Protein AF-A0A6J7ICW2-F1 (afdb_monomer)

Nearest PDB structures (foldseek):
  8wv3-assembly1_G  TM=7.053E-01  e=2.664E-01  Bacillus methanolicus
  8wv3-assembly1_D  TM=7.061E-01  e=3.368E-01  Bacillus methanolicus
  5nwh-assembly1_A  TM=6.522E-01  e=2.825E-01  Homo sapiens
  2dsb-assembly2_C  TM=6.131E-01  e=2.107E-01  Homo sapiens
  2n6f-assembly1_A  TM=5.172E-01  e=6.806E-01  Homo sapiens

Secondary structure (DSSP, 8-state):
------HHHHHHHHHTSPTT-EEEEEEEEE-STTEEEEEEEEE-TT--EEEEEEEEEPPP-------------

Foldseek 3Di:
DDPPDDPVRVVVVVVVDDPQKDFPDWDWDDPPDFKIKIWTWIAGPVGDIDIDIDIDGHDDDDDPPPDPPPDDD

Structure (mmCIF, N/CA/C/O backbone):
data_AF-A0A6J7ICW2-F1
#
_entry.id   AF-A0A6J7ICW2-F1
#
loop_
_atom_site.group_PDB
_atom_site.id
_atom_site.type_symbol
_atom_site.label_atom_id
_atom_site.label_alt_id
_atom_site.label_comp_id
_atom_site.label_asym_id
_atom_site.label_entity_id
_atom_site.label_seq_id
_atom_site.pdbx_PDB_ins_code
_atom_site.Cartn_x
_atom_site.Cartn_y
_atom_site.Cartn_z
_atom_site.occupancy
_atom_site.B_iso_or_equiv
_atom_site.auth_seq_id
_atom_site.auth_comp_id
_atom_site.auth_asym_id
_atom_site.auth_atom_id
_atom_site.pdbx_PDB_model_num
ATOM 1 N N . MET A 1 1 ? 7.212 -7.858 7.634 1.00 43.19 1 MET A N 1
ATOM 2 C CA . MET A 1 1 ? 6.644 -7.429 6.339 1.00 43.19 1 MET A CA 1
ATOM 3 C C . MET A 1 1 ? 7.068 -5.988 6.124 1.00 43.19 1 MET A C 1
ATOM 5 O O . MET A 1 1 ? 6.528 -5.123 6.793 1.00 43.19 1 MET A O 1
ATOM 9 N N . SER A 1 2 ? 8.108 -5.749 5.321 1.00 41.66 2 SER A N 1
ATOM 10 C CA . SER A 1 2 ? 8.608 -4.394 5.053 1.00 41.66 2 SER A CA 1
ATOM 11 C C . SER A 1 2 ? 7.935 -3.880 3.791 1.00 41.66 2 SER A C 1
ATOM 13 O O . SER A 1 2 ? 8.187 -4.393 2.702 1.00 41.66 2 SER A O 1
ATOM 15 N N . THR A 1 3 ? 7.037 -2.918 3.940 1.00 54.06 3 THR A N 1
ATOM 16 C CA . THR A 1 3 ? 6.441 -2.182 2.829 1.00 54.06 3 THR A CA 1
ATOM 17 C C . THR A 1 3 ? 7.515 -1.248 2.276 1.00 54.06 3 THR A C 1
ATOM 19 O O . THR A 1 3 ? 7.642 -0.117 2.732 1.00 54.06 3 THR A O 1
ATOM 22 N N . ASP A 1 4 ? 8.347 -1.723 1.348 1.00 60.50 4 ASP A N 1
ATOM 23 C CA . ASP A 1 4 ? 9.353 -0.881 0.682 1.00 60.50 4 ASP A CA 1
ATOM 24 C C . ASP A 1 4 ? 8.663 0.016 -0.364 1.00 60.50 4 ASP A C 1
ATOM 26 O O . ASP A 1 4 ? 8.739 -0.175 -1.577 1.00 60.50 4 ASP A O 1
ATOM 30 N N . LEU A 1 5 ? 7.854 0.951 0.133 1.00 66.06 5 LEU A N 1
ATOM 31 C CA . LEU A 1 5 ? 7.328 2.076 -0.624 1.00 66.06 5 LEU A CA 1
ATOM 32 C C . LEU A 1 5 ? 8.219 3.270 -0.292 1.00 66.06 5 LEU A C 1
ATOM 34 O O . LEU A 1 5 ? 8.370 3.628 0.876 1.00 66.06 5 LEU A O 1
ATOM 38 N N . ALA A 1 6 ? 8.799 3.904 -1.312 1.00 72.44 6 ALA A N 1
ATOM 39 C CA . ALA A 1 6 ? 9.535 5.150 -1.128 1.00 72.44 6 ALA A CA 1
ATOM 40 C C . ALA A 1 6 ? 8.665 6.166 -0.362 1.00 72.44 6 ALA A C 1
ATOM 42 O O . ALA A 1 6 ? 7.464 6.258 -0.617 1.00 72.44 6 ALA A O 1
ATOM 43 N N . SER A 1 7 ? 9.264 6.944 0.546 1.00 73.25 7 SER A N 1
ATOM 44 C CA . SER A 1 7 ? 8.536 7.824 1.482 1.00 73.25 7 SER A CA 1
ATOM 45 C C . SER A 1 7 ? 7.473 8.705 0.798 1.00 73.25 7 SER A C 1
ATOM 47 O O . SER A 1 7 ? 6.325 8.745 1.229 1.00 73.25 7 SER A O 1
ATOM 49 N N . SER A 1 8 ? 7.789 9.298 -0.359 1.00 83.38 8 SER A N 1
ATOM 50 C CA . SER A 1 8 ? 6.840 10.113 -1.138 1.00 83.38 8 SER A CA 1
ATOM 51 C C . SER A 1 8 ? 5.647 9.322 -1.686 1.00 83.38 8 SER A C 1
ATOM 53 O O . SER A 1 8 ? 4.544 9.847 -1.799 1.00 83.38 8 SER A O 1
ATOM 55 N N . THR A 1 9 ? 5.864 8.052 -2.026 1.00 82.19 9 THR A N 1
ATOM 56 C CA . THR A 1 9 ? 4.806 7.151 -2.496 1.00 82.19 9 THR A CA 1
ATOM 57 C C . THR A 1 9 ? 3.885 6.764 -1.345 1.00 82.19 9 THR A C 1
ATOM 59 O O . THR A 1 9 ? 2.673 6.731 -1.524 1.00 82.19 9 THR A O 1
ATOM 62 N N . ALA A 1 10 ? 4.441 6.521 -0.156 1.00 83.25 10 ALA A N 1
ATOM 63 C CA . ALA A 1 10 ? 3.655 6.227 1.036 1.00 83.25 10 ALA A CA 1
ATOM 64 C C . ALA A 1 10 ? 2.769 7.416 1.441 1.00 83.25 10 ALA A C 1
ATOM 66 O O . ALA A 1 10 ? 1.582 7.218 1.679 1.00 83.25 10 ALA A O 1
ATOM 67 N N . THR A 1 11 ? 3.301 8.645 1.437 1.00 88.06 11 THR A N 1
ATOM 68 C CA . THR A 1 11 ? 2.492 9.852 1.684 1.00 88.06 11 THR A CA 1
ATOM 69 C C . THR A 1 11 ? 1.358 9.976 0.675 1.00 88.06 11 THR A C 1
ATOM 71 O O . THR A 1 11 ? 0.219 10.162 1.076 1.00 88.06 11 THR A O 1
ATOM 74 N N . TRP A 1 12 ? 1.639 9.801 -0.620 1.00 88.44 12 TRP A N 1
ATOM 75 C CA . TRP A 1 12 ? 0.592 9.836 -1.641 1.00 88.44 12 TRP A CA 1
ATOM 76 C C . TRP A 1 12 ? -0.488 8.784 -1.382 1.00 88.44 12 TRP A C 1
ATOM 78 O O . TRP A 1 12 ? -1.661 9.115 -1.426 1.00 88.44 12 TRP A O 1
ATOM 88 N N . VAL A 1 13 ? -0.114 7.539 -1.061 1.00 88.56 13 VAL A N 1
ATOM 89 C CA . VAL A 1 13 ? -1.082 6.472 -0.752 1.00 88.56 13 VAL A CA 1
ATOM 90 C C . VAL A 1 13 ? -1.988 6.868 0.408 1.00 88.56 13 VAL A C 1
ATOM 92 O O . VAL A 1 13 ? -3.192 6.680 0.291 1.00 88.56 13 VAL A O 1
ATOM 95 N N . LEU A 1 14 ? -1.432 7.428 1.486 1.00 87.44 14 LEU A N 1
ATOM 96 C CA . LEU A 1 14 ? -2.203 7.843 2.661 1.00 87.44 14 LEU A CA 1
ATOM 97 C C . LEU A 1 14 ? -3.252 8.916 2.336 1.00 87.44 14 LEU A C 1
ATOM 99 O O . LEU A 1 14 ? -4.340 8.861 2.893 1.00 87.44 14 LEU A O 1
ATOM 103 N N . GLU A 1 15 ? -2.971 9.829 1.405 1.00 88.19 15 GLU A N 1
ATOM 104 C CA . GLU A 1 15 ? -3.937 10.846 0.950 1.00 88.19 15 GLU A CA 1
ATOM 105 C C . GLU A 1 15 ? -5.123 10.252 0.165 1.00 88.19 15 GLU A C 1
ATOM 107 O O . GLU A 1 15 ? -6.156 10.901 0.0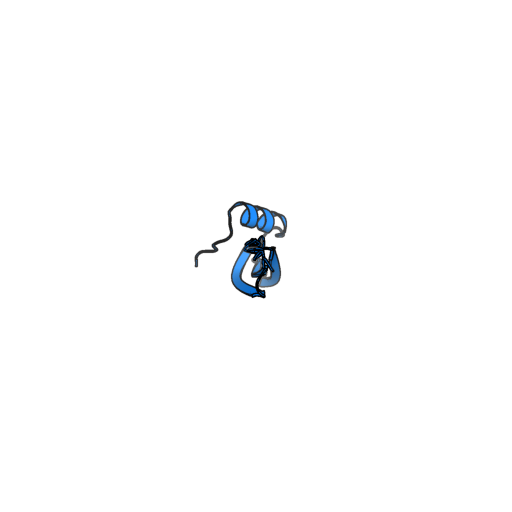27 1.00 88.19 15 GLU A O 1
ATOM 112 N N . HIS A 1 16 ? -4.990 9.030 -0.366 1.00 86.62 16 HIS A N 1
ATOM 113 C CA . HIS A 1 16 ? -6.060 8.326 -1.096 1.00 86.62 16 HIS A CA 1
ATOM 114 C C . HIS A 1 16 ? -6.821 7.309 -0.239 1.00 86.62 16 HIS A C 1
ATOM 116 O O . HIS A 1 16 ? -7.729 6.638 -0.745 1.00 86.62 16 HIS A O 1
ATOM 122 N N . LEU A 1 17 ? -6.436 7.153 1.030 1.00 89.62 17 LEU A N 1
ATOM 123 C CA . LEU A 1 17 ? -7.145 6.307 1.982 1.00 89.62 17 LEU A CA 1
ATOM 124 C C . LEU A 1 17 ? -8.276 7.089 2.646 1.00 89.62 17 LEU A C 1
ATOM 126 O O . LEU A 1 17 ? -8.112 8.241 3.043 1.00 89.62 17 LEU A O 1
ATOM 130 N N . GLU A 1 18 ? -9.414 6.427 2.810 1.00 86.88 18 GLU A N 1
ATOM 131 C CA . GLU A 1 18 ? -10.505 6.942 3.626 1.00 86.88 18 GLU A CA 1
ATOM 132 C C . GLU A 1 18 ? -10.161 6.803 5.124 1.00 86.88 18 GLU A C 1
ATOM 134 O O . GLU A 1 18 ? -9.344 5.962 5.518 1.00 86.88 18 GLU A O 1
ATOM 139 N N . PRO A 1 19 ? -10.784 7.598 6.009 1.00 86.31 19 PRO A N 1
ATOM 140 C CA . PRO A 1 19 ? -10.575 7.475 7.447 1.00 86.31 19 PRO A CA 1
ATOM 141 C C . PRO A 1 19 ? -10.855 6.052 7.953 1.00 86.31 19 PRO A C 1
ATOM 143 O O . PRO A 1 19 ? -11.936 5.509 7.744 1.00 86.31 19 PRO A O 1
ATOM 146 N N . GLY A 1 20 ? -9.887 5.462 8.659 1.00 87.00 20 GLY A N 1
ATOM 147 C CA . GLY A 1 20 ? -9.990 4.097 9.194 1.00 87.00 20 GLY A CA 1
ATOM 148 C C . GLY A 1 20 ? -9.496 3.006 8.241 1.00 87.00 20 GLY A C 1
ATOM 149 O O . GLY A 1 20 ? -9.318 1.864 8.665 1.00 87.00 20 GLY A O 1
ATOM 150 N N . GLU A 1 21 ? -9.196 3.346 6.989 1.00 88.94 21 GLU A N 1
ATOM 151 C CA . GLU A 1 21 ? -8.542 2.434 6.064 1.00 88.94 21 GLU A CA 1
ATOM 152 C C . GLU A 1 21 ? -7.040 2.313 6.351 1.00 88.94 21 GLU A C 1
ATOM 154 O O . GLU A 1 21 ? -6.335 3.288 6.617 1.00 88.94 21 GLU A O 1
ATOM 159 N N . ARG A 1 22 ? -6.520 1.087 6.248 1.00 89.44 22 ARG A N 1
ATOM 160 C CA . ARG A 1 22 ? -5.088 0.790 6.342 1.00 89.44 22 ARG A CA 1
ATOM 161 C C . ARG A 1 22 ? -4.658 -0.209 5.281 1.00 89.44 22 ARG A C 1
ATOM 163 O O . ARG A 1 22 ? -5.387 -1.140 4.940 1.00 89.44 22 ARG A O 1
ATOM 170 N N . VAL A 1 23 ? -3.433 -0.053 4.789 1.00 88.75 23 VAL A N 1
ATOM 171 C CA . VAL A 1 23 ? -2.818 -1.035 3.889 1.00 88.75 23 VAL A CA 1
ATOM 172 C C . VAL A 1 23 ? -2.470 -2.290 4.691 1.00 88.75 23 VAL A C 1
ATOM 174 O O . VAL A 1 23 ? -1.675 -2.235 5.626 1.00 88.75 23 VAL A O 1
ATOM 177 N N . THR A 1 24 ? -3.062 -3.424 4.327 1.00 90.25 24 THR A N 1
ATOM 178 C CA . THR A 1 24 ? -2.871 -4.720 4.998 1.00 90.25 24 THR A CA 1
ATOM 179 C C . THR A 1 24 ? -1.983 -5.675 4.212 1.00 90.25 24 THR A C 1
ATOM 181 O O . THR A 1 24 ? -1.351 -6.546 4.808 1.00 90.25 24 THR A O 1
ATOM 184 N N . ALA A 1 25 ? -1.886 -5.503 2.893 1.00 87.94 25 ALA A N 1
ATOM 185 C CA . ALA A 1 25 ? -0.975 -6.274 2.056 1.00 87.94 25 ALA A CA 1
ATOM 18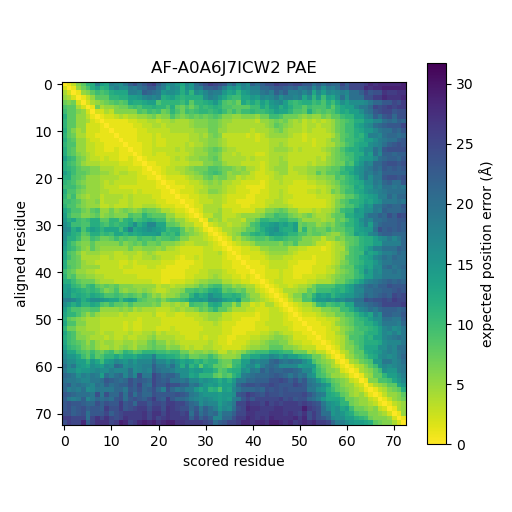6 C C . ALA A 1 25 ? -0.464 -5.447 0.877 1.00 87.94 25 ALA A C 1
ATOM 188 O O . ALA A 1 25 ? -1.161 -4.563 0.376 1.00 87.94 25 ALA A O 1
ATOM 189 N N . VAL A 1 26 ? 0.749 -5.769 0.430 1.00 89.94 26 VAL A N 1
ATOM 190 C CA . VAL A 1 26 ? 1.377 -5.174 -0.750 1.00 89.94 26 VAL A CA 1
ATOM 191 C C . VAL A 1 26 ? 1.996 -6.274 -1.593 1.00 89.94 26 VAL A C 1
ATOM 193 O O . VAL A 1 26 ? 2.899 -6.969 -1.132 1.00 89.94 26 VAL A O 1
ATOM 196 N N . ASP A 1 27 ? 1.535 -6.387 -2.833 1.00 90.25 27 ASP A N 1
ATOM 197 C CA . ASP A 1 27 ? 2.056 -7.321 -3.821 1.00 90.25 27 ASP A CA 1
ATOM 198 C C . ASP A 1 27 ? 2.762 -6.548 -4.933 1.00 90.25 27 ASP A C 1
ATOM 200 O O . ASP A 1 27 ? 2.157 -5.736 -5.640 1.00 90.25 27 ASP A O 1
ATOM 204 N N . SER A 1 28 ? 4.055 -6.811 -5.104 1.00 86.81 28 SER A N 1
ATOM 205 C CA . SER A 1 28 ? 4.845 -6.246 -6.196 1.00 86.81 28 SER A CA 1
ATOM 206 C C . SER A 1 28 ? 4.710 -7.107 -7.447 1.00 86.81 28 SER A C 1
ATOM 208 O O . SER A 1 28 ? 4.943 -8.314 -7.426 1.00 86.81 28 SER A O 1
ATOM 210 N N . MET A 1 29 ? 4.355 -6.467 -8.553 1.00 86.56 29 MET A N 1
ATOM 211 C CA . MET A 1 29 ? 4.151 -7.063 -9.863 1.00 86.56 29 MET A CA 1
ATOM 212 C C . MET A 1 29 ? 4.953 -6.288 -10.909 1.00 86.56 29 MET A C 1
ATOM 214 O O . MET A 1 29 ? 5.045 -5.063 -10.883 1.00 86.56 29 MET A O 1
ATOM 218 N N . THR A 1 30 ? 5.509 -6.983 -11.890 1.00 80.38 30 THR A N 1
ATOM 219 C CA . THR A 1 30 ? 6.193 -6.327 -13.007 1.00 80.38 30 THR A CA 1
ATOM 220 C C . THR A 1 30 ? 5.196 -6.098 -14.140 1.00 80.38 30 THR A C 1
ATOM 222 O O . THR A 1 30 ? 4.683 -7.046 -14.731 1.00 80.38 30 THR A O 1
ATOM 225 N N . GLY A 1 31 ? 4.910 -4.835 -14.460 1.00 77.69 31 GLY A N 1
ATOM 226 C CA . GLY A 1 31 ? 4.023 -4.423 -15.552 1.00 77.69 31 GLY A CA 1
ATOM 227 C C . GLY A 1 31 ? 4.741 -4.370 -16.902 1.00 77.69 31 GLY A C 1
ATOM 228 O O . GLY A 1 31 ? 4.581 -3.403 -17.646 1.00 77.69 31 GLY A O 1
ATOM 229 N N . GLY A 1 32 ? 5.573 -5.373 -17.193 1.00 80.19 32 GLY A N 1
ATOM 230 C CA . GLY A 1 32 ? 6.514 -5.366 -18.315 1.00 80.19 32 GLY A CA 1
ATOM 231 C C . GLY A 1 32 ? 7.845 -4.677 -17.986 1.00 80.19 32 GLY A C 1
ATOM 232 O O . GLY A 1 32 ? 8.184 -4.469 -16.830 1.00 80.19 32 GLY A O 1
ATOM 233 N N . ILE A 1 33 ? 8.628 -4.333 -19.011 1.00 74.81 33 ILE A N 1
ATOM 234 C CA . ILE A 1 33 ? 10.034 -3.905 -18.844 1.00 74.81 33 ILE A CA 1
ATOM 235 C C . ILE A 1 33 ? 10.160 -2.527 -18.166 1.00 74.81 33 ILE A C 1
ATOM 237 O O . ILE A 1 33 ? 11.146 -2.254 -17.490 1.00 74.81 33 ILE A O 1
ATOM 241 N N . THR A 1 34 ? 9.172 -1.649 -18.346 1.00 77.69 34 THR A N 1
ATOM 242 C CA . THR A 1 34 ? 9.269 -0.221 -17.986 1.00 77.69 34 THR A CA 1
ATOM 243 C C . THR A 1 34 ? 8.312 0.212 -16.881 1.00 77.69 34 THR A C 1
ATOM 245 O O . THR A 1 34 ? 8.232 1.400 -16.563 1.00 77.69 34 THR A O 1
ATOM 248 N N . ALA A 1 35 ? 7.552 -0.718 -16.304 1.00 82.88 35 ALA A N 1
ATOM 249 C CA . ALA A 1 35 ? 6.595 -0.392 -15.260 1.00 82.88 35 ALA A CA 1
ATOM 250 C C . ALA A 1 35 ? 6.714 -1.354 -14.084 1.00 82.88 35 ALA A C 1
ATOM 252 O O . ALA A 1 35 ? 6.587 -2.570 -14.225 1.00 82.88 35 ALA A O 1
ATOM 253 N N . GLU A 1 36 ? 6.875 -0.775 -12.904 1.00 84.88 36 GLU A N 1
ATOM 254 C CA . GLU A 1 36 ? 6.619 -1.463 -11.650 1.00 84.88 36 GLU A CA 1
ATOM 255 C C . GLU A 1 36 ? 5.157 -1.237 -11.274 1.00 84.88 36 GLU A C 1
ATOM 257 O O . GLU A 1 36 ? 4.665 -0.106 -11.263 1.00 84.88 36 GLU A O 1
ATOM 262 N N . VAL A 1 37 ? 4.448 -2.320 -10.985 1.00 87.50 37 VAL A N 1
ATOM 263 C CA . VAL A 1 37 ? 3.060 -2.296 -10.533 1.00 87.50 37 VAL A CA 1
ATOM 264 C C . VAL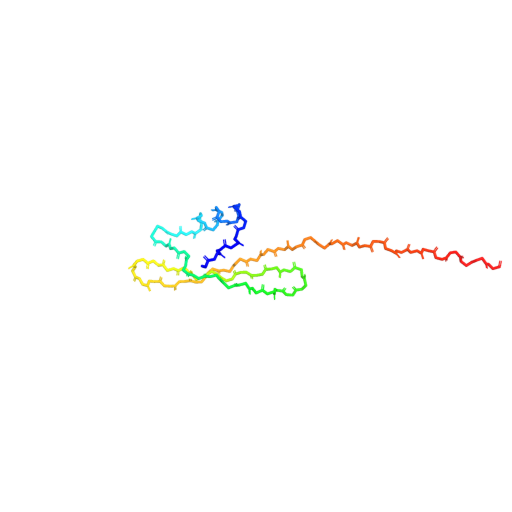 A 1 37 ? 3.031 -2.819 -9.104 1.00 87.50 37 VAL A C 1
ATOM 266 O O . VAL A 1 37 ? 3.657 -3.822 -8.789 1.00 87.50 37 VAL A O 1
ATOM 269 N N . ARG A 1 38 ? 2.316 -2.148 -8.209 1.00 90.06 38 ARG A N 1
ATOM 270 C CA . ARG A 1 38 ? 2.124 -2.602 -6.831 1.00 90.06 38 ARG A CA 1
ATOM 271 C C . ARG A 1 38 ? 0.635 -2.665 -6.547 1.00 90.06 38 ARG A C 1
ATOM 273 O O . ARG A 1 38 ? -0.061 -1.663 -6.683 1.00 90.06 38 ARG A O 1
ATOM 280 N N . ARG A 1 39 ? 0.140 -3.835 -6.166 1.00 91.00 39 ARG A N 1
ATOM 281 C CA . ARG A 1 39 ? -1.226 -4.014 -5.681 1.00 91.00 39 ARG A CA 1
ATOM 282 C C . ARG A 1 39 ? -1.218 -3.815 -4.170 1.00 91.00 39 ARG A C 1
ATOM 284 O O . ARG A 1 39 ? -0.469 -4.482 -3.470 1.00 91.00 39 ARG A O 1
ATOM 291 N N . LEU A 1 40 ? -2.040 -2.902 -3.677 1.00 91.19 40 LEU A N 1
ATOM 292 C CA . LEU A 1 40 ? -2.246 -2.662 -2.256 1.00 91.19 40 LEU A CA 1
ATOM 293 C C . LEU A 1 40 ? -3.618 -3.211 -1.882 1.00 91.19 40 LEU A C 1
ATOM 295 O O . LEU A 1 40 ? -4.623 -2.840 -2.489 1.00 91.19 40 LEU A O 1
ATOM 299 N N . THR A 1 41 ? -3.66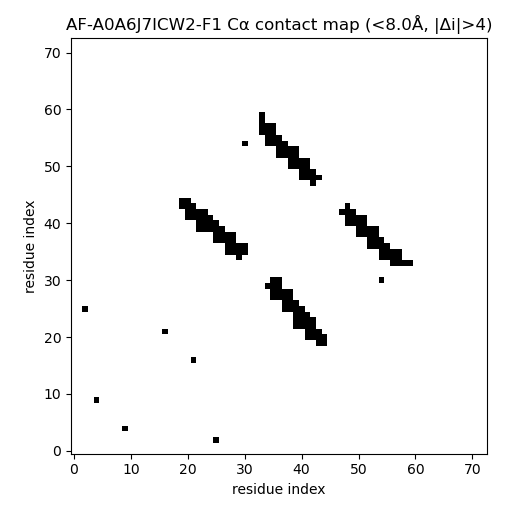2 -4.083 -0.886 1.00 91.69 41 THR A N 1
ATOM 300 C CA . THR A 1 41 ? -4.919 -4.455 -0.240 1.00 91.69 41 THR A CA 1
ATOM 301 C C . THR A 1 41 ? -5.130 -3.506 0.920 1.00 91.69 41 THR A C 1
ATOM 303 O O . THR A 1 41 ? -4.269 -3.377 1.791 1.00 91.69 41 THR A O 1
ATOM 306 N N . VAL A 1 42 ? -6.261 -2.817 0.896 1.00 91.31 42 VAL A N 1
ATOM 307 C CA . VAL A 1 42 ? -6.686 -1.875 1.919 1.00 91.31 42 VAL A CA 1
ATOM 308 C C . VAL A 1 42 ? -7.856 -2.502 2.649 1.00 91.31 42 VAL A C 1
ATOM 310 O O . VAL A 1 42 ? -8.775 -3.016 2.009 1.00 91.31 42 VAL A O 1
ATOM 313 N N . ALA A 1 43 ? -7.801 -2.482 3.973 1.00 89.88 43 ALA A N 1
ATOM 314 C CA . ALA A 1 43 ? -8.918 -2.886 4.803 1.00 89.88 43 ALA A CA 1
ATOM 315 C C . ALA A 1 43 ? -9.200 -1.826 5.861 1.00 89.88 43 ALA A C 1
ATOM 317 O O . ALA A 1 43 ? -8.265 -1.208 6.377 1.00 89.88 43 ALA A O 1
ATOM 318 N N . ASP A 1 44 ? -10.470 -1.648 6.191 1.00 87.69 44 ASP A N 1
ATOM 319 C CA . ASP A 1 44 ? -10.891 -0.878 7.355 1.00 87.69 44 ASP A 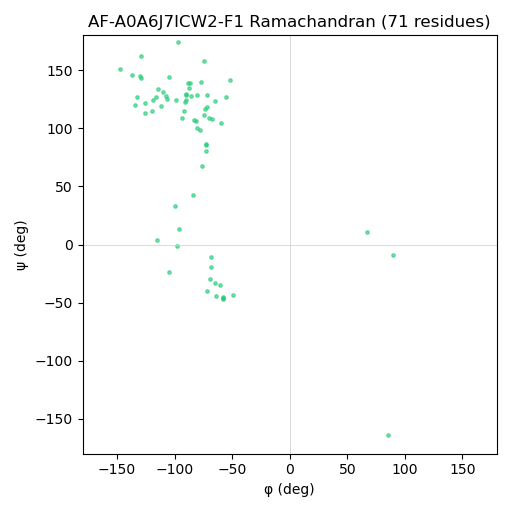CA 1
ATOM 320 C C . ASP A 1 44 ? -11.181 -1.793 8.560 1.00 87.69 44 ASP A C 1
ATOM 322 O O . ASP A 1 44 ? -11.153 -3.027 8.483 1.00 87.69 44 ASP A O 1
ATOM 326 N N . ASP A 1 45 ? -11.453 -1.181 9.712 1.00 84.25 45 ASP A N 1
ATOM 327 C CA . ASP A 1 45 ? -11.875 -1.895 10.923 1.00 84.25 45 ASP A CA 1
ATOM 328 C C . ASP A 1 45 ? -13.282 -2.511 10.813 1.00 84.25 45 ASP A C 1
ATOM 330 O O . ASP A 1 45 ? -13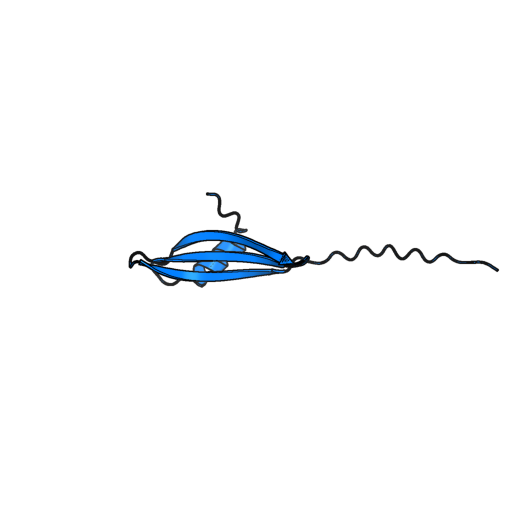.674 -3.322 11.653 1.00 84.25 45 ASP A O 1
ATOM 334 N N . GLN A 1 46 ? -14.032 -2.163 9.766 1.00 82.31 46 GLN A N 1
ATOM 335 C CA . GLN A 1 46 ? -15.383 -2.638 9.474 1.00 82.31 46 GLN A CA 1
ATOM 336 C C . GLN A 1 46 ? -15.393 -3.815 8.484 1.00 82.31 46 GLN A C 1
ATOM 338 O O . GLN A 1 46 ? -16.458 -4.216 8.013 1.00 82.31 46 GLN A O 1
ATOM 343 N N . HIS A 1 47 ? -14.229 -4.428 8.229 1.00 73.56 47 HIS A N 1
ATOM 344 C CA . HIS A 1 47 ? -14.056 -5.567 7.323 1.00 73.56 47 HIS A CA 1
ATOM 345 C C . HIS A 1 47 ? -14.305 -5.255 5.836 1.00 73.56 47 HIS A C 1
ATOM 347 O O . HIS A 1 47 ? -14.350 -6.184 5.022 1.00 73.56 47 HIS A O 1
ATOM 353 N N . ALA A 1 48 ?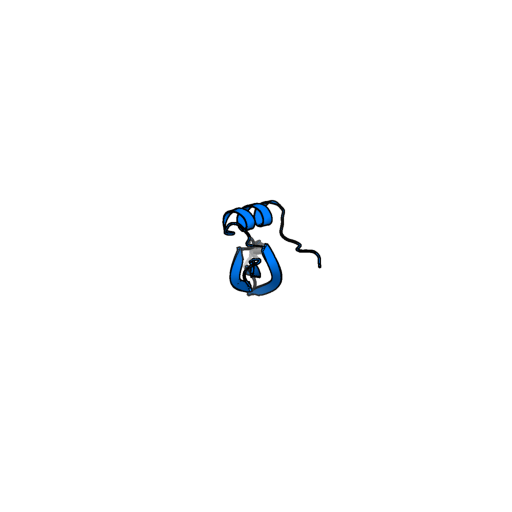 -14.427 -3.985 5.444 1.00 78.81 48 ALA A N 1
ATOM 354 C CA . ALA A 1 48 ? -14.434 -3.624 4.037 1.00 78.81 48 ALA A CA 1
ATOM 355 C C . ALA A 1 48 ? -13.019 -3.796 3.482 1.00 78.81 48 ALA A C 1
ATOM 357 O O . ALA A 1 48 ? -12.046 -3.299 4.046 1.00 78.81 48 ALA A O 1
ATOM 358 N N . VAL A 1 49 ? -12.905 -4.527 2.373 1.00 89.75 49 VAL A N 1
ATOM 359 C CA . VAL A 1 49 ? -11.633 -4.754 1.685 1.00 89.75 49 VAL A CA 1
ATOM 360 C C . VAL A 1 49 ? -11.732 -4.189 0.282 1.00 89.75 49 VAL A C 1
ATOM 362 O O . VAL A 1 49 ? -12.600 -4.588 -0.497 1.00 89.75 49 VAL A O 1
ATOM 365 N N . ARG A 1 50 ? -10.806 -3.296 -0.067 1.00 90.62 50 ARG A N 1
ATOM 366 C CA . ARG A 1 50 ? -10.639 -2.812 -1.438 1.00 90.62 50 ARG A CA 1
ATOM 367 C C . ARG A 1 50 ? -9.193 -2.913 -1.890 1.00 90.62 50 ARG A C 1
ATOM 369 O O . ARG A 1 50 ? -8.267 -3.079 -1.101 1.00 90.62 50 ARG A O 1
ATOM 376 N N . VAL A 1 51 ? -9.008 -2.854 -3.200 1.00 91.00 51 VAL A 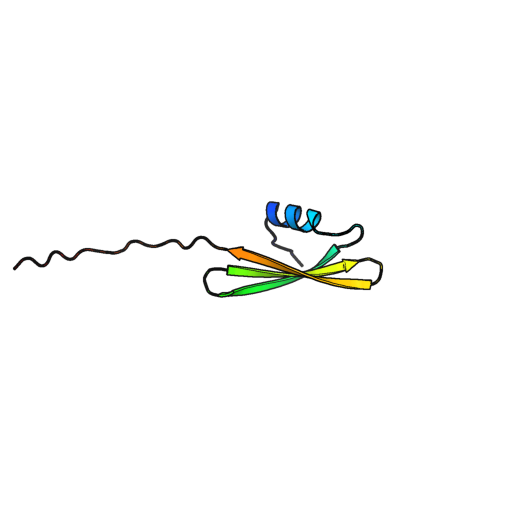N 1
ATOM 377 C CA . VAL A 1 51 ? -7.700 -3.004 -3.832 1.00 91.00 51 VAL A CA 1
ATOM 378 C C . VAL A 1 51 ? -7.344 -1.706 -4.537 1.00 91.00 51 VAL A C 1
ATOM 380 O O . VAL A 1 51 ? -8.103 -1.238 -5.382 1.00 91.00 51 VAL A O 1
ATOM 383 N N . LEU A 1 52 ? -6.169 -1.164 -4.232 1.00 90.12 52 LEU A N 1
ATOM 384 C CA . LEU A 1 52 ? -5.558 -0.066 -4.975 1.00 90.12 52 LEU A CA 1
ATOM 385 C C . LEU A 1 52 ? -4.413 -0.609 -5.830 1.00 90.12 52 LEU A C 1
ATOM 387 O O . LEU A 1 52 ? -3.696 -1.521 -5.423 1.00 90.12 52 LEU A O 1
ATOM 391 N N . VAL A 1 53 ? -4.222 -0.049 -7.022 1.00 89.62 53 VAL A N 1
ATOM 392 C CA . VAL A 1 53 ? -3.113 -0.419 -7.909 1.00 89.62 53 VAL A CA 1
ATOM 393 C C . VAL A 1 53 ? -2.250 0.809 -8.151 1.00 89.62 53 VAL A C 1
ATOM 395 O O . VAL A 1 53 ? -2.685 1.767 -8.785 1.00 89.62 53 VAL A O 1
ATOM 398 N N . LEU A 1 54 ? -1.011 0.762 -7.672 1.00 88.88 54 LEU A N 1
ATOM 399 C CA . LEU A 1 54 ? 0.023 1.719 -8.029 1.00 88.88 54 LEU A CA 1
ATOM 400 C C . LEU A 1 54 ? 0.741 1.262 -9.289 1.00 88.88 54 LEU A C 1
ATOM 402 O O . LEU A 1 54 ? 1.165 0.114 -9.389 1.00 88.88 54 LEU A O 1
ATOM 406 N N . LYS A 1 55 ? 0.950 2.189 -10.220 1.00 88.12 55 LYS A N 1
ATOM 407 C CA . LYS A 1 55 ? 1.791 1.977 -11.395 1.00 88.12 55 LYS A CA 1
ATOM 408 C C . LYS A 1 55 ? 2.840 3.077 -11.459 1.00 88.12 55 LYS A C 1
ATOM 410 O O . LYS A 1 55 ? 2.503 4.236 -11.684 1.00 88.12 55 LYS A O 1
ATOM 415 N N . SER A 1 56 ? 4.099 2.703 -11.274 1.00 83.25 56 SER A N 1
ATOM 416 C CA . SER A 1 56 ? 5.252 3.594 -11.395 1.00 83.25 56 SER A CA 1
ATOM 417 C C . SER A 1 56 ? 6.032 3.266 -12.663 1.00 83.25 56 SER A C 1
ATOM 419 O O . SER A 1 56 ? 6.395 2.115 -12.905 1.00 83.25 56 SER A O 1
ATOM 421 N N . TYR A 1 57 ? 6.288 4.287 -13.475 1.00 84.25 57 TYR A N 1
ATOM 422 C CA . TYR A 1 57 ? 7.068 4.160 -14.702 1.00 84.25 57 TYR A CA 1
ATOM 423 C C . TYR A 1 57 ? 8.544 4.403 -14.404 1.00 84.25 57 TYR A C 1
ATOM 425 O O . TYR A 1 57 ? 8.894 5.405 -13.780 1.00 84.25 57 TYR A O 1
ATOM 433 N N . THR A 1 58 ? 9.407 3.497 -14.855 1.00 79.19 58 THR A N 1
ATOM 434 C CA . THR A 1 58 ? 10.856 3.666 -14.748 1.00 79.19 58 THR A CA 1
ATOM 435 C C . THR A 1 58 ? 11.369 4.412 -15.975 1.00 79.19 58 THR A C 1
ATOM 437 O O . THR A 1 58 ? 10.916 4.195 -17.103 1.00 79.19 58 THR A O 1
ATOM 440 N N . ALA A 1 59 ? 12.302 5.341 -15.766 1.00 72.81 59 ALA A N 1
ATOM 441 C CA . ALA A 1 59 ? 12.933 6.035 -16.877 1.00 72.81 59 ALA A CA 1
ATOM 442 C C . ALA A 1 59 ? 13.749 5.030 -17.704 1.00 72.81 59 ALA A C 1
ATOM 444 O O . ALA A 1 59 ? 14.645 4.365 -17.182 1.00 72.81 59 ALA A O 1
ATOM 445 N N . VAL A 1 60 ? 13.455 4.927 -19.002 1.00 68.12 60 VAL A N 1
ATOM 446 C CA . VAL A 1 60 ? 14.283 4.139 -19.915 1.00 68.12 60 VAL A CA 1
ATOM 447 C C . VAL A 1 60 ? 15.579 4.903 -20.181 1.00 68.12 60 VAL A C 1
ATOM 449 O O . VAL A 1 60 ? 15.570 6.000 -20.739 1.00 68.12 60 VAL A O 1
ATOM 452 N N . SER A 1 61 ? 16.714 4.340 -19.772 1.00 65.44 61 SER A N 1
ATOM 453 C CA . SER A 1 61 ? 18.013 4.858 -20.195 1.00 65.44 61 SER A CA 1
ATOM 454 C C . SER A 1 61 ? 18.315 4.318 -21.591 1.00 65.44 61 SER A C 1
ATOM 456 O O . SER A 1 61 ? 18.599 3.133 -21.766 1.00 65.44 61 SER A O 1
A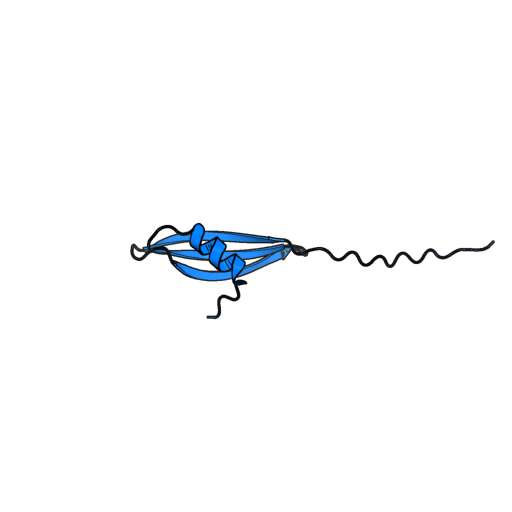TOM 458 N N . VAL A 1 62 ? 18.219 5.177 -22.607 1.00 67.50 62 VAL A N 1
ATOM 459 C CA . VAL A 1 62 ? 18.718 4.850 -23.947 1.00 67.50 62 VAL A CA 1
ATOM 460 C C . VAL A 1 62 ? 20.239 4.937 -23.918 1.00 67.50 62 VAL A C 1
ATOM 462 O O . VAL A 1 62 ? 20.817 6.017 -23.807 1.00 67.50 62 VAL A O 1
ATOM 465 N N . SER A 1 63 ? 20.899 3.788 -24.048 1.00 65.94 63 SER A N 1
ATOM 466 C CA . SER A 1 63 ? 22.339 3.752 -24.275 1.00 65.94 63 SER A CA 1
ATOM 467 C C . SER A 1 63 ? 22.600 4.010 -25.760 1.00 65.94 63 SER A C 1
ATOM 469 O O . SER A 1 63 ? 22.420 3.131 -26.604 1.00 65.94 63 SER A O 1
ATOM 471 N N . ALA A 1 64 ? 22.974 5.243 -26.104 1.00 68.44 64 ALA A N 1
ATOM 472 C CA . ALA A 1 64 ? 23.336 5.612 -27.468 1.00 68.44 64 ALA A CA 1
ATOM 473 C C . ALA A 1 64 ? 24.704 5.011 -27.835 1.00 68.44 64 ALA A C 1
ATOM 475 O O . ALA A 1 64 ? 25.726 5.688 -27.801 1.00 68.44 64 ALA A O 1
ATOM 476 N N . ASN A 1 65 ? 24.731 3.727 -28.201 1.00 70.88 65 ASN A N 1
ATOM 477 C CA . ASN A 1 65 ? 25.931 3.061 -28.718 1.00 70.88 65 ASN A CA 1
ATOM 478 C C . ASN A 1 65 ? 25.928 2.964 -30.255 1.00 70.88 65 ASN A C 1
ATOM 480 O O . ASN A 1 65 ? 26.433 2.001 -30.837 1.00 70.88 65 ASN A O 1
ATOM 484 N N . CYS A 1 66 ? 25.355 3.962 -30.938 1.00 67.19 66 CYS A N 1
ATOM 485 C CA . CYS A 1 66 ? 25.454 4.067 -32.392 1.00 67.19 66 CYS A CA 1
ATOM 486 C C . CYS A 1 66 ? 26.869 4.502 -32.780 1.00 67.19 66 CYS A C 1
ATOM 488 O O . CYS A 1 66 ? 27.162 5.678 -32.986 1.00 67.19 66 CYS A O 1
ATOM 490 N N . ARG A 1 67 ? 27.770 3.526 -32.892 1.00 75.62 67 ARG A N 1
ATOM 491 C CA . ARG A 1 67 ? 29.082 3.735 -33.494 1.00 75.62 67 ARG A CA 1
ATOM 492 C C . ARG A 1 67 ? 28.917 3.756 -35.012 1.00 75.62 67 ARG A C 1
ATOM 494 O O . ARG A 1 67 ? 28.872 2.703 -35.644 1.00 75.62 67 ARG A O 1
ATOM 501 N N . CYS A 1 68 ? 28.859 4.946 -35.607 1.00 67.94 68 CYS A N 1
ATOM 502 C CA . CYS A 1 68 ? 28.967 5.094 -37.058 1.00 67.94 68 CYS A CA 1
ATOM 503 C C . CYS A 1 68 ? 30.321 4.537 -37.524 1.00 67.94 68 CYS A C 1
ATOM 505 O O . CYS A 1 68 ? 31.362 5.172 -37.344 1.00 67.94 68 CYS A O 1
ATOM 507 N N . ARG A 1 69 ? 30.325 3.343 -38.128 1.00 72.19 69 ARG A N 1
ATOM 508 C CA . ARG A 1 69 ? 31.476 2.873 -38.906 1.00 72.19 69 ARG A CA 1
ATOM 509 C C . ARG A 1 69 ? 31.546 3.718 -40.173 1.00 72.19 69 ARG A C 1
ATOM 511 O O . ARG A 1 69 ? 30.719 3.561 -41.063 1.00 72.19 69 ARG A O 1
ATOM 518 N N . ARG A 1 70 ? 32.544 4.599 -40.268 1.00 71.12 70 ARG A N 1
ATOM 519 C CA . ARG A 1 70 ? 32.952 5.158 -41.560 1.00 71.12 70 ARG A CA 1
ATOM 520 C C . ARG A 1 70 ? 33.571 4.026 -42.379 1.00 71.12 70 ARG A C 1
ATOM 522 O O . ARG A 1 70 ? 34.661 3.568 -42.059 1.00 71.12 70 ARG A O 1
ATOM 529 N N . THR A 1 71 ? 32.869 3.562 -43.405 1.00 69.25 71 THR A N 1
ATOM 530 C CA . THR A 1 71 ? 33.460 2.747 -44.469 1.00 69.25 71 THR A CA 1
ATOM 531 C C . THR A 1 71 ? 34.100 3.699 -45.475 1.00 69.25 71 THR A C 1
ATOM 533 O O . THR A 1 71 ? 33.392 4.409 -46.187 1.00 69.25 71 THR A O 1
ATOM 536 N N . THR A 1 72 ? 35.428 3.771 -45.501 1.00 70.25 72 THR A N 1
ATOM 537 C CA . THR A 1 72 ? 36.174 4.430 -46.583 1.00 70.25 72 THR A CA 1
ATOM 538 C C . THR A 1 72 ? 36.272 3.470 -47.768 1.00 70.25 72 THR A C 1
ATOM 540 O O . THR A 1 72 ? 36.635 2.310 -47.568 1.00 70.25 72 THR A O 1
ATOM 543 N N . LYS A 1 73 ? 35.893 3.942 -48.961 1.00 64.69 73 LYS A N 1
ATOM 544 C CA . LYS A 1 73 ? 36.066 3.249 -50.246 1.00 64.69 73 LYS A CA 1
ATOM 545 C C . LYS A 1 73 ? 37.480 3.465 -50.775 1.00 64.69 73 LYS A C 1
ATOM 547 O O . LYS A 1 73 ? 38.004 4.575 -50.533 1.00 64.69 73 LYS A O 1
#

Solvent-accessible surface area (backbone atoms only — not comparable to full-atom values): 4787 Å² total; per-residue (Å²): 137,82,79,90,57,58,70,72,56,46,55,52,52,57,75,73,47,59,94,67,49,40,79,77,45,78,47,83,43,74,62,59,98,50,24,47,28,35,41,33,37,31,34,34,91,84,73,51,73,51,77,50,76,49,76,47,74,55,84,80,80,79,77,87,76,82,74,81,78,83,81,82,131

Mean predicted aligned error: 9.83 Å

Radius of gyration: 20.25 Å; Cα contacts (8 Å, |Δi|>4): 83; chains: 1; bounding box: 52×18×61 Å

pLDDT: mean 80.08, std 11.14, range [41.66, 91.69]

Sequence (73 aa):
MSTDLASSTATWVLEHLEPGERVTAVDSMTGGITAEVRRLTVADDQHAVRVLVLKSYTAVSVSANCRCRRTTK

Organism: NCBI:txid449393